Protein AF-A0A4D7CB19-F1 (afdb_monomer)

Mean predicted aligned error: 11.49 Å

Solvent-accessible surface area (backbone atoms only — not comparable to full-atom values): 9078 Å² total; per-residue (Å²): 136,82,74,85,79,71,77,54,88,86,44,68,73,74,46,52,86,55,79,81,55,53,73,71,31,50,55,44,63,54,46,48,69,36,66,68,51,46,56,46,48,56,53,55,68,69,56,80,85,62,92,70,65,83,85,72,48,36,58,84,80,44,22,79,59,84,72,68,56,89,48,53,51,95,75,44,88,84,53,59,36,44,94,79,31,89,59,27,45,80,46,77,47,71,94,71,59,94,84,41,89,87,55,78,67,68,74,82,44,46,94,47,43,50,76,47,67,51,99,88,67,31,49,29,47,28,37,76,87,85,49,37,39,42,28,46,45,69,83,77,83,129

Foldseek 3Di:
DDDPDQDDPVDVVSVPVVPPADPLLVLLLVLLPPVVLQVLLVVLVVPPDDDDPPPSQCVVVQFNDRWHSVDHSVRTPGDGDCVVDVLEDEEEDEDDDPPPPPDDDVVVQVVQWDWDADPVGFIFIAGNDRGGYGYGYDDDDD

InterPro domains:
  IPR045465 Transcriptional regulator-like domain [PF20109] (8-65)

Sequence (142 aa):
MTAPHGPDWRNGDDYARLRGIDRAGLMWEWLRRVPGYVAWYTRASTATRGVLPTIDDPAQWGFTFAECPDLAAPEARIIWRADLDPGTLHVVALPTDADDPDGVDPNMLAPWLTVAADAQGSSMRCCRTAGIISASTSMRAR

Radius of gyration: 18.16 Å; Cα contacts (8 Å, |Δi|>4): 146; chains: 1; bounding box: 48×34×56 Å

Structure (mmCIF, N/CA/C/O backbone):
data_AF-A0A4D7CB19-F1
#
_entry.id   AF-A0A4D7CB19-F1
#
loop_
_atom_site.group_PDB
_atom_site.id
_atom_site.type_symbol
_atom_site.label_atom_id
_atom_site.label_alt_id
_atom_site.label_comp_id
_atom_site.label_asym_id
_atom_site.label_entity_id
_atom_site.label_seq_id
_atom_site.pdbx_PDB_ins_code
_atom_site.Cartn_x
_atom_site.Cartn_y
_atom_site.Cartn_z
_atom_site.occupancy
_atom_site.B_iso_or_equiv
_atom_site.auth_seq_id
_atom_site.auth_comp_id
_atom_site.auth_asym_id
_atom_site.auth_atom_id
_atom_site.pdbx_PDB_model_num
ATOM 1 N N . MET A 1 1 ? 25.366 1.215 -24.883 1.00 35.22 1 MET A N 1
ATOM 2 C CA . MET A 1 1 ? 24.970 0.708 -23.554 1.00 35.22 1 MET A CA 1
ATOM 3 C C . MET A 1 1 ? 23.454 0.590 -23.576 1.00 35.22 1 MET A C 1
ATOM 5 O O . MET A 1 1 ? 22.775 1.605 -23.516 1.00 35.22 1 MET A O 1
ATOM 9 N N . THR A 1 2 ? 22.933 -0.598 -23.874 1.00 40.88 2 THR A N 1
ATOM 10 C CA . THR A 1 2 ? 21.500 -0.826 -24.121 1.00 40.88 2 THR A CA 1
ATOM 11 C C . THR A 1 2 ? 20.789 -0.910 -22.774 1.00 40.88 2 THR A C 1
ATOM 13 O O . THR A 1 2 ? 21.192 -1.711 -21.933 1.00 40.88 2 THR A O 1
ATOM 16 N N . ALA A 1 3 ? 19.788 -0.060 -22.536 1.00 43.81 3 ALA A N 1
ATOM 17 C CA . ALA A 1 3 ? 18.949 -0.177 -21.345 1.00 43.81 3 ALA A CA 1
ATOM 18 C C . ALA A 1 3 ? 18.299 -1.573 -21.324 1.00 43.81 3 ALA A C 1
ATOM 20 O O . ALA A 1 3 ? 17.953 -2.076 -22.398 1.00 43.81 3 ALA A O 1
ATOM 21 N N . PRO A 1 4 ? 18.141 -2.219 -20.156 1.00 54.16 4 PRO A N 1
ATOM 22 C CA . PRO A 1 4 ? 17.418 -3.480 -20.093 1.00 54.16 4 PRO A CA 1
ATOM 23 C C . PRO A 1 4 ? 16.011 -3.261 -20.657 1.00 54.16 4 PRO A C 1
ATOM 25 O O . PRO A 1 4 ? 15.272 -2.391 -20.191 1.00 54.16 4 PRO A O 1
ATOM 28 N N . HIS A 1 5 ? 15.665 -4.012 -21.703 1.00 62.84 5 HIS A N 1
ATOM 29 C CA . HIS A 1 5 ? 14.309 -4.017 -22.228 1.00 62.84 5 HIS A CA 1
ATOM 30 C C . HIS A 1 5 ? 13.392 -4.590 -21.146 1.00 62.84 5 HIS A C 1
ATOM 32 O O . HIS A 1 5 ? 13.672 -5.644 -20.576 1.00 62.84 5 HIS A O 1
ATOM 38 N N . GLY A 1 6 ? 12.326 -3.857 -20.824 1.00 68.62 6 GLY A N 1
ATOM 39 C CA . GLY A 1 6 ? 11.278 -4.366 -19.949 1.00 68.62 6 GLY A CA 1
ATOM 40 C C . GLY A 1 6 ? 10.598 -5.607 -20.548 1.00 68.62 6 GLY A C 1
ATOM 41 O O . GLY A 1 6 ? 10.808 -5.900 -21.726 1.00 68.62 6 GLY A O 1
ATOM 42 N N . PRO A 1 7 ? 9.785 -6.319 -19.748 1.00 77.94 7 PRO A N 1
ATOM 43 C CA . PRO A 1 7 ? 8.998 -7.457 -20.228 1.00 77.94 7 PRO A CA 1
ATOM 44 C C . PRO A 1 7 ? 8.204 -7.096 -21.492 1.00 77.94 7 PRO A C 1
ATOM 46 O O . PRO A 1 7 ? 7.705 -5.970 -21.610 1.00 77.94 7 PRO A O 1
ATOM 49 N N . ASP A 1 8 ? 8.110 -8.030 -22.441 1.00 82.56 8 ASP A N 1
ATOM 50 C CA . ASP A 1 8 ? 7.386 -7.815 -23.692 1.00 82.56 8 ASP A CA 1
ATOM 51 C C . ASP A 1 8 ? 5.887 -7.873 -23.417 1.00 82.56 8 ASP A C 1
ATOM 53 O O . ASP A 1 8 ? 5.340 -8.925 -23.098 1.00 82.56 8 ASP A O 1
ATOM 57 N N . TRP A 1 9 ? 5.197 -6.746 -23.596 1.00 81.44 9 TRP A N 1
ATOM 58 C CA . TRP A 1 9 ? 3.754 -6.637 -23.375 1.00 81.44 9 TRP A CA 1
ATOM 59 C C . TRP A 1 9 ? 2.925 -7.619 -24.216 1.00 81.44 9 TRP A C 1
ATOM 61 O O . TRP A 1 9 ? 1.782 -7.906 -23.862 1.00 81.44 9 TRP A O 1
ATOM 71 N N . ARG A 1 10 ? 3.478 -8.132 -25.324 1.00 82.25 10 ARG A N 1
ATOM 72 C CA . ARG A 1 10 ? 2.824 -9.140 -26.171 1.00 82.25 10 ARG A CA 1
ATOM 73 C C . ARG A 1 10 ? 2.984 -10.562 -25.640 1.00 82.25 10 ARG A C 1
ATOM 75 O O . ARG A 1 10 ? 2.218 -11.436 -26.040 1.00 82.25 10 ARG A O 1
ATOM 82 N N . ASN A 1 11 ? 3.947 -10.798 -24.754 1.00 84.62 11 ASN A N 1
ATOM 83 C CA . ASN A 1 11 ? 4.181 -12.094 -24.147 1.00 84.62 11 ASN A CA 1
ATOM 84 C C . ASN A 1 11 ? 3.452 -12.197 -22.799 1.00 84.62 11 ASN A C 1
ATOM 86 O O . ASN A 1 11 ? 3.917 -11.706 -21.774 1.00 84.62 11 ASN A O 1
ATOM 90 N N . GLY A 1 12 ? 2.308 -12.883 -22.777 1.00 79.38 12 GLY A N 1
ATOM 91 C CA . GLY A 1 12 ? 1.524 -13.079 -21.552 1.00 79.38 12 GLY A CA 1
ATOM 92 C C . GLY A 1 12 ? 2.240 -13.878 -20.453 1.00 79.38 12 GLY A C 1
ATOM 93 O O . GLY A 1 12 ? 1.825 -13.817 -19.289 1.00 79.38 12 GLY A O 1
ATOM 94 N N . ASP A 1 13 ? 3.300 -14.615 -20.788 1.00 85.75 13 ASP A N 1
ATOM 95 C CA . ASP A 1 13 ? 4.090 -15.372 -19.814 1.00 85.75 13 ASP A CA 1
ATOM 96 C C . ASP A 1 13 ? 5.027 -14.466 -19.010 1.00 85.75 13 ASP A C 1
ATOM 98 O O . ASP A 1 13 ? 5.205 -14.690 -17.810 1.00 85.75 13 ASP A O 1
ATOM 102 N N . ASP A 1 14 ? 5.484 -13.352 -19.595 1.00 83.19 14 ASP A N 1
ATOM 103 C CA . ASP A 1 14 ? 6.261 -12.321 -18.889 1.00 83.19 14 ASP A CA 1
ATOM 104 C C . ASP A 1 14 ? 5.457 -11.670 -17.741 1.00 83.19 14 ASP A C 1
ATOM 106 O O . ASP A 1 14 ? 6.016 -11.074 -16.814 1.00 83.19 14 ASP A O 1
ATOM 110 N N . TYR A 1 15 ? 4.129 -11.827 -17.766 1.00 82.38 15 TYR A N 1
ATOM 111 C CA . TYR A 1 15 ? 3.190 -11.321 -16.764 1.00 82.38 15 TYR A CA 1
ATOM 112 C C . TYR A 1 15 ? 2.490 -12.428 -15.972 1.00 82.38 15 TYR A C 1
ATOM 114 O O . TYR A 1 15 ? 1.558 -12.134 -15.221 1.00 82.38 15 TYR A O 1
ATOM 122 N N . ALA A 1 16 ? 2.927 -13.689 -16.072 1.00 85.75 16 ALA A N 1
ATOM 123 C CA . ALA A 1 16 ? 2.312 -14.804 -15.344 1.00 85.75 16 ALA A CA 1
ATOM 124 C C . ALA A 1 16 ? 2.215 -14.537 -13.830 1.00 85.75 16 ALA A C 1
ATOM 126 O O . ALA A 1 16 ? 1.185 -14.808 -13.215 1.00 85.75 16 ALA A O 1
ATOM 127 N N . ARG A 1 17 ? 3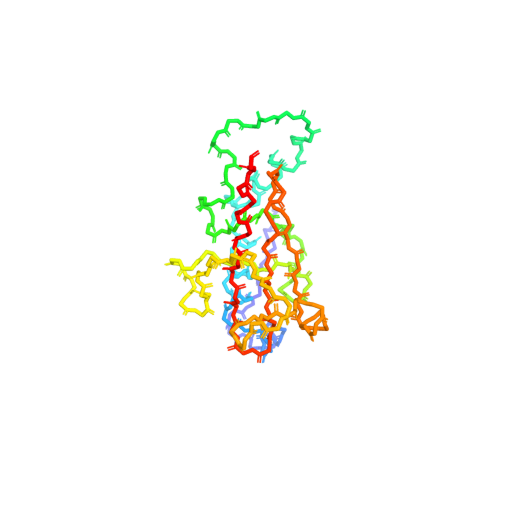.238 -13.891 -13.253 1.00 81.06 17 ARG A N 1
ATOM 128 C CA . ARG A 1 17 ? 3.283 -13.484 -11.837 1.00 81.06 17 ARG A CA 1
ATOM 129 C C . ARG A 1 17 ? 2.162 -12.525 -11.411 1.00 81.06 17 ARG A C 1
ATOM 131 O O . ARG A 1 17 ? 1.891 -12.419 -10.223 1.00 81.06 17 ARG A O 1
ATOM 138 N N . LEU A 1 18 ? 1.526 -11.818 -12.351 1.00 84.00 18 LEU A N 1
ATOM 139 C CA . LEU A 1 18 ? 0.427 -10.895 -12.053 1.00 84.00 18 LEU A CA 1
ATOM 140 C C . LEU A 1 18 ? -0.933 -11.598 -11.942 1.00 84.00 18 LEU A C 1
ATOM 142 O O . LEU A 1 18 ? -1.861 -11.019 -11.386 1.00 84.00 18 LEU A O 1
ATOM 146 N N . ARG A 1 19 ? -1.074 -12.841 -12.432 1.00 81.31 19 ARG A N 1
ATOM 147 C CA . ARG A 1 19 ? -2.377 -13.527 -12.582 1.00 81.31 19 ARG A CA 1
ATOM 148 C C . ARG A 1 19 ? -3.051 -13.964 -11.268 1.00 81.31 19 ARG A C 1
ATOM 150 O O . ARG A 1 19 ? -4.097 -14.599 -11.317 1.00 81.31 19 ARG A O 1
ATOM 157 N N . GLY A 1 20 ? -2.486 -13.627 -10.113 1.00 81.50 20 GLY A N 1
ATOM 158 C CA . GLY A 1 20 ? -3.075 -13.881 -8.791 1.00 81.50 20 GLY A CA 1
ATOM 159 C C . GLY A 1 20 ? -3.017 -12.675 -7.857 1.00 81.50 20 GLY A C 1
ATOM 160 O O . GLY A 1 20 ? -3.249 -12.823 -6.662 1.00 81.50 20 GLY A O 1
ATOM 161 N N . ILE A 1 21 ? -2.662 -11.503 -8.386 1.00 86.31 21 ILE A N 1
ATOM 162 C CA . ILE A 1 21 ? -2.560 -10.273 -7.607 1.00 86.31 21 ILE A CA 1
ATOM 163 C C . ILE A 1 21 ? -3.923 -9.576 -7.621 1.00 86.31 21 ILE A C 1
ATOM 165 O O . ILE A 1 21 ? -4.586 -9.505 -8.657 1.00 86.31 21 ILE A O 1
ATOM 169 N N . ASP A 1 22 ? -4.345 -9.071 -6.465 1.00 81.62 22 ASP A N 1
ATOM 170 C CA . ASP A 1 22 ? -5.559 -8.273 -6.337 1.00 81.62 22 ASP A CA 1
ATOM 171 C C . ASP A 1 22 ? -5.383 -6.862 -6.937 1.00 81.62 22 ASP A C 1
ATOM 173 O O . ASP A 1 22 ? -4.316 -6.473 -7.421 1.00 81.62 22 ASP A O 1
ATOM 177 N N . ARG A 1 23 ? -6.453 -6.059 -6.932 1.00 84.25 23 ARG A N 1
ATOM 178 C CA . ARG A 1 23 ? -6.403 -4.689 -7.468 1.00 84.25 23 ARG A CA 1
ATOM 179 C C . ARG A 1 23 ? -5.317 -3.853 -6.782 1.00 84.25 23 ARG A C 1
ATOM 181 O O . ARG A 1 23 ? -4.545 -3.183 -7.467 1.00 84.25 23 ARG A O 1
ATOM 188 N N . ALA A 1 24 ? -5.260 -3.909 -5.453 1.00 84.12 24 ALA A N 1
ATOM 189 C CA . ALA A 1 24 ? -4.314 -3.146 -4.646 1.00 84.12 24 ALA A CA 1
ATOM 190 C C . ALA A 1 24 ? -2.860 -3.505 -4.988 1.00 84.12 24 ALA A C 1
ATOM 192 O O . ALA A 1 24 ? -2.016 -2.619 -5.148 1.00 84.12 24 ALA A O 1
ATOM 193 N N . GLY A 1 25 ? -2.574 -4.793 -5.163 1.00 87.44 25 GLY A N 1
ATOM 194 C CA . GLY A 1 25 ? -1.271 -5.279 -5.580 1.00 87.44 25 GLY A CA 1
ATOM 195 C C . GLY A 1 25 ? -0.910 -4.909 -7.017 1.00 87.44 25 GLY A C 1
ATOM 196 O O . GLY A 1 25 ? 0.250 -4.606 -7.294 1.00 87.44 25 GLY A O 1
ATOM 197 N N . LEU A 1 26 ? -1.879 -4.857 -7.936 1.00 87.88 26 LEU A N 1
ATOM 198 C CA . LEU A 1 26 ? -1.621 -4.411 -9.307 1.00 87.88 26 LEU A CA 1
ATOM 199 C C . LEU A 1 26 ? -1.241 -2.924 -9.351 1.00 87.88 26 LEU A C 1
ATOM 201 O O . LEU A 1 26 ? -0.298 -2.545 -10.050 1.00 87.88 26 LEU A O 1
ATOM 205 N N . MET A 1 27 ? -1.932 -2.093 -8.566 1.00 89.50 27 MET A N 1
ATOM 206 C CA . MET A 1 27 ? -1.584 -0.678 -8.399 1.00 89.50 27 MET A CA 1
ATOM 207 C C . MET A 1 27 ? -0.156 -0.524 -7.853 1.00 89.50 27 MET A C 1
ATOM 209 O O . MET A 1 27 ? 0.604 0.324 -8.326 1.00 89.50 27 MET A O 1
ATOM 213 N N . TRP A 1 28 ? 0.240 -1.379 -6.906 1.00 90.88 28 TRP A N 1
ATOM 214 C CA . TRP A 1 28 ? 1.590 -1.376 -6.342 1.00 90.88 28 TRP A CA 1
ATOM 215 C C . TRP A 1 28 ? 2.658 -1.769 -7.367 1.00 90.88 28 TRP A C 1
ATOM 217 O O . TRP A 1 28 ? 3.679 -1.092 -7.486 1.00 90.88 28 TRP A O 1
ATOM 227 N N . GLU A 1 29 ? 2.423 -2.822 -8.154 1.00 91.69 29 GLU A N 1
ATOM 228 C CA . GLU A 1 29 ? 3.353 -3.262 -9.202 1.00 91.69 29 GLU A CA 1
ATOM 229 C C . GLU A 1 29 ? 3.620 -2.182 -10.252 1.00 91.69 29 GLU A C 1
ATOM 231 O O . GLU A 1 29 ? 4.713 -2.137 -10.825 1.00 91.69 29 GLU A O 1
ATOM 236 N N . TRP A 1 30 ? 2.642 -1.306 -10.488 1.00 89.75 30 TRP A N 1
ATOM 237 C CA . TRP A 1 30 ? 2.823 -0.130 -11.325 1.00 89.75 30 TRP A CA 1
ATOM 238 C C . TRP A 1 30 ? 3.650 0.945 -10.612 1.00 89.75 30 TRP A C 1
ATOM 240 O O . TRP A 1 30 ? 4.675 1.381 -11.138 1.00 89.75 30 TRP A O 1
ATOM 250 N N . LEU A 1 31 ? 3.260 1.334 -9.396 1.00 90.75 31 LEU A N 1
ATOM 251 C CA . LEU A 1 31 ? 3.911 2.428 -8.682 1.00 90.75 31 LEU A CA 1
ATOM 252 C C . LEU A 1 31 ? 5.374 2.148 -8.337 1.00 90.75 31 LEU A C 1
ATOM 254 O O . LEU A 1 31 ? 6.215 3.029 -8.510 1.00 90.75 31 LEU A O 1
ATOM 258 N N . ARG A 1 32 ? 5.709 0.935 -7.888 1.00 90.50 32 ARG A N 1
ATOM 259 C CA . ARG A 1 32 ? 7.080 0.588 -7.475 1.00 90.50 32 ARG A CA 1
ATOM 260 C C . ARG A 1 32 ? 8.107 0.705 -8.611 1.00 90.50 32 ARG A C 1
ATOM 262 O O . ARG A 1 32 ? 9.307 0.646 -8.369 1.00 90.50 32 ARG A O 1
ATOM 269 N N . ARG A 1 33 ? 7.636 0.858 -9.855 1.00 89.50 33 ARG A N 1
ATOM 270 C CA . ARG A 1 33 ? 8.438 1.073 -11.069 1.00 89.50 33 ARG A CA 1
ATOM 271 C C . ARG A 1 33 ? 8.491 2.537 -11.507 1.00 89.50 33 ARG A C 1
ATOM 273 O O . ARG A 1 33 ? 9.259 2.863 -12.409 1.00 89.50 33 ARG A O 1
ATOM 280 N N . VAL A 1 34 ? 7.687 3.415 -10.908 1.00 91.56 34 VAL A N 1
ATOM 281 C CA . VAL A 1 34 ? 7.691 4.848 -11.204 1.00 91.56 34 VAL A CA 1
ATOM 282 C C . VAL A 1 34 ? 8.989 5.448 -10.652 1.00 91.56 34 VAL A C 1
ATOM 284 O O . VAL A 1 34 ? 9.191 5.427 -9.436 1.00 91.56 34 VAL A O 1
ATOM 287 N N . PRO A 1 35 ? 9.866 6.032 -11.496 1.00 90.75 35 PRO A N 1
ATOM 288 C CA . PRO A 1 35 ? 11.162 6.545 -11.044 1.00 90.75 35 PRO A CA 1
ATOM 289 C C . PRO A 1 35 ? 11.052 7.584 -9.925 1.00 90.75 35 PRO A C 1
ATOM 291 O O . PRO A 1 35 ? 11.895 7.630 -9.034 1.00 90.75 35 PRO A O 1
ATOM 294 N N . GLY A 1 36 ? 9.986 8.392 -9.949 1.00 90.06 36 GLY A N 1
ATOM 295 C CA . GLY A 1 36 ? 9.699 9.372 -8.903 1.00 90.06 36 GLY A CA 1
ATOM 296 C C . GLY A 1 36 ? 9.459 8.733 -7.534 1.00 90.06 36 GLY A C 1
ATOM 297 O O . GLY A 1 36 ? 10.013 9.214 -6.549 1.00 90.06 36 GLY A O 1
ATOM 298 N N . TYR A 1 37 ? 8.710 7.625 -7.481 1.00 89.31 37 TYR A N 1
ATOM 299 C CA . TYR A 1 37 ? 8.461 6.898 -6.237 1.00 89.31 37 TYR A CA 1
ATOM 300 C C . TYR A 1 37 ? 9.746 6.266 -5.705 1.00 89.31 37 TYR A C 1
ATOM 302 O O . TYR A 1 37 ? 10.065 6.424 -4.533 1.00 89.31 37 TYR A O 1
ATOM 310 N N . VAL A 1 38 ? 10.526 5.613 -6.574 1.00 90.12 38 VAL A N 1
ATOM 311 C CA . VAL A 1 38 ? 11.799 4.984 -6.186 1.00 90.12 38 VAL A CA 1
ATOM 312 C C . VAL A 1 38 ? 12.766 6.022 -5.616 1.00 90.12 38 VAL A C 1
ATOM 314 O O . VAL A 1 38 ? 13.293 5.838 -4.523 1.00 90.12 38 VAL A O 1
ATOM 317 N N . ALA A 1 39 ? 12.950 7.150 -6.310 1.00 90.06 39 ALA A N 1
ATOM 318 C CA . ALA A 1 39 ? 13.831 8.222 -5.853 1.00 90.06 39 ALA A CA 1
ATOM 319 C C . ALA A 1 39 ? 13.356 8.853 -4.535 1.00 90.06 39 ALA A C 1
ATOM 321 O O . ALA A 1 39 ? 14.175 9.190 -3.676 1.00 90.06 39 ALA A O 1
ATOM 322 N N . TRP A 1 40 ? 12.041 9.017 -4.373 1.00 89.56 40 TRP A N 1
ATOM 323 C CA . TRP A 1 40 ? 11.450 9.482 -3.124 1.00 89.56 40 TRP A CA 1
ATOM 324 C C . TRP A 1 40 ? 11.686 8.482 -1.988 1.00 89.56 40 TRP A C 1
ATOM 326 O O . TRP A 1 40 ? 12.198 8.884 -0.947 1.00 89.56 40 TRP A O 1
ATOM 336 N N . TYR A 1 41 ? 11.409 7.192 -2.203 1.00 86.94 41 TYR A N 1
ATOM 337 C CA . TYR A 1 41 ? 11.589 6.151 -1.192 1.00 86.94 41 TYR A CA 1
ATOM 338 C C . TYR A 1 41 ? 13.045 6.065 -0.745 1.00 86.94 41 TYR A C 1
ATOM 340 O O . TYR A 1 41 ? 13.299 6.093 0.451 1.00 86.94 41 TYR A O 1
ATOM 348 N N . THR A 1 42 ? 14.009 6.046 -1.675 1.00 86.69 42 THR A N 1
ATOM 349 C CA . THR A 1 42 ? 15.442 6.044 -1.334 1.00 86.69 42 THR A CA 1
ATOM 350 C C . THR A 1 42 ? 15.810 7.240 -0.455 1.00 86.69 42 THR A C 1
ATOM 352 O O . THR A 1 42 ? 16.544 7.088 0.517 1.00 86.69 42 THR A O 1
ATOM 355 N N . ARG A 1 43 ? 15.288 8.435 -0.757 1.00 83.19 43 ARG A N 1
ATOM 356 C CA . ARG A 1 43 ? 15.540 9.629 0.060 1.00 83.19 43 ARG A CA 1
ATOM 357 C C . ARG A 1 43 ? 14.912 9.493 1.447 1.00 83.19 43 ARG A C 1
ATOM 359 O O . ARG A 1 43 ? 15.619 9.629 2.443 1.00 83.19 43 ARG A O 1
ATOM 366 N N . ALA A 1 44 ? 13.622 9.171 1.508 1.00 78.12 44 ALA A N 1
ATOM 367 C CA . ALA A 1 44 ? 12.869 9.049 2.751 1.00 78.12 44 ALA A CA 1
ATOM 368 C C . ALA A 1 44 ? 13.422 7.935 3.659 1.00 78.12 44 ALA A C 1
ATOM 370 O O . ALA A 1 44 ? 13.556 8.127 4.865 1.00 78.12 44 ALA A O 1
ATOM 371 N N . SER A 1 45 ? 13.826 6.793 3.092 1.00 74.81 45 SER A N 1
ATOM 372 C CA . SER A 1 45 ? 14.371 5.660 3.846 1.00 74.81 45 SER A CA 1
ATOM 373 C C . SER A 1 45 ? 15.767 5.943 4.408 1.00 74.81 45 SER A C 1
ATOM 375 O O . SER A 1 45 ? 16.096 5.453 5.486 1.00 74.81 45 SER A O 1
ATOM 377 N N . THR A 1 46 ? 16.584 6.757 3.723 1.00 69.81 46 THR A N 1
ATOM 378 C CA . THR A 1 46 ? 17.910 7.178 4.227 1.00 69.81 46 THR A CA 1
ATOM 379 C C . THR A 1 46 ? 17.835 8.198 5.363 1.00 69.81 46 THR A C 1
ATOM 381 O O . THR A 1 46 ? 18.781 8.336 6.140 1.00 69.81 46 THR A O 1
ATOM 384 N N . ALA A 1 47 ? 16.704 8.883 5.515 1.00 63.97 47 ALA A N 1
ATOM 385 C CA . ALA A 1 47 ? 16.484 9.891 6.540 1.00 63.97 47 ALA A CA 1
ATOM 386 C C . ALA A 1 47 ? 16.002 9.281 7.874 1.00 63.97 47 ALA A C 1
ATOM 388 O O . ALA A 1 47 ? 14.973 9.646 8.435 1.00 63.97 47 ALA A O 1
ATOM 389 N N . THR A 1 48 ? 16.745 8.326 8.430 1.00 54.19 48 THR A N 1
ATOM 390 C CA . THR A 1 48 ? 16.366 7.650 9.682 1.00 54.19 48 THR A CA 1
ATOM 391 C C . THR A 1 48 ? 16.877 8.395 10.934 1.00 54.19 48 THR A C 1
ATOM 393 O O . THR A 1 48 ? 17.858 7.929 11.514 1.00 54.19 48 THR A O 1
ATOM 396 N N . ARG A 1 49 ? 16.259 9.524 11.370 1.00 44.09 49 ARG A N 1
ATOM 397 C CA . ARG A 1 49 ? 16.216 9.995 12.803 1.00 44.09 49 ARG A CA 1
ATOM 398 C C . ARG A 1 49 ? 15.686 11.407 13.125 1.00 44.09 49 ARG A C 1
ATOM 400 O O . ARG A 1 49 ? 15.925 11.901 14.225 1.00 44.09 49 ARG A O 1
ATOM 407 N N . GLY A 1 50 ? 14.960 12.080 12.252 1.00 38.66 50 GLY A N 1
ATOM 408 C CA . GLY A 1 50 ? 14.402 13.388 12.599 1.00 38.66 50 GLY A CA 1
ATOM 409 C C . GLY A 1 50 ? 13.086 13.579 11.892 1.00 38.66 50 GLY A C 1
ATOM 410 O O . GLY A 1 50 ? 12.964 13.144 10.755 1.00 38.66 50 GLY A O 1
ATOM 411 N N . VAL A 1 51 ? 12.117 14.182 12.579 1.00 44.28 51 VAL A N 1
ATOM 412 C CA . V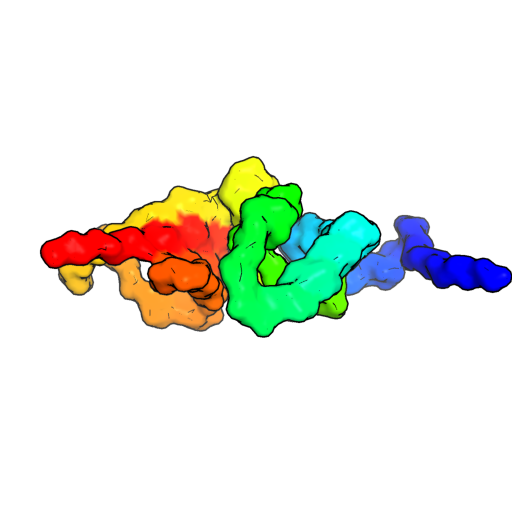AL A 1 51 ? 10.844 14.624 12.000 1.00 44.28 51 VAL A CA 1
ATOM 413 C C . VAL A 1 51 ? 11.141 15.308 10.666 1.00 44.28 51 VAL A C 1
ATOM 415 O O . VAL A 1 51 ? 11.735 16.387 10.641 1.00 44.28 51 VAL A O 1
ATOM 418 N N . LEU A 1 52 ? 10.809 14.636 9.565 1.00 43.59 52 LEU A N 1
ATOM 419 C CA . LEU A 1 52 ? 11.007 15.191 8.237 1.00 43.59 52 LEU A CA 1
ATOM 420 C C . LEU A 1 52 ? 9.932 16.248 7.981 1.00 43.59 52 LEU A C 1
ATOM 422 O O . LEU A 1 52 ? 8.797 16.097 8.445 1.00 43.59 52 LEU A O 1
ATOM 426 N N . PRO A 1 53 ? 10.267 17.328 7.256 1.00 48.28 53 PRO A N 1
ATOM 427 C CA . PRO A 1 53 ? 9.258 18.253 6.771 1.00 48.28 53 PRO A CA 1
ATOM 428 C C . PRO A 1 53 ? 8.238 17.483 5.922 1.00 48.28 53 PRO A C 1
ATOM 430 O O . PRO A 1 53 ? 8.567 16.486 5.284 1.00 48.28 53 PRO A O 1
ATOM 433 N N . THR A 1 54 ? 7.008 17.989 5.876 1.00 55.50 54 THR A N 1
ATOM 434 C CA . THR A 1 54 ? 5.824 17.459 5.163 1.00 55.50 54 THR A CA 1
ATOM 435 C C . THR A 1 54 ? 6.026 17.089 3.679 1.00 55.50 54 THR A C 1
ATOM 437 O O . THR A 1 54 ? 5.116 16.572 3.043 1.00 55.50 54 THR A O 1
ATOM 440 N N . ILE A 1 55 ? 7.210 17.336 3.118 1.00 53.28 55 ILE A N 1
ATOM 441 C CA . ILE A 1 55 ? 7.627 17.025 1.746 1.00 53.28 55 ILE A CA 1
ATOM 442 C C . ILE A 1 55 ? 7.871 15.513 1.557 1.00 53.28 55 ILE A C 1
ATOM 444 O O . ILE A 1 55 ? 7.686 14.990 0.457 1.00 53.28 55 ILE A O 1
ATOM 448 N N . ASP A 1 56 ? 8.222 14.789 2.626 1.00 69.69 56 ASP A N 1
ATOM 449 C CA . ASP A 1 56 ? 8.438 13.335 2.592 1.00 69.69 56 ASP A CA 1
ATOM 450 C C . ASP A 1 56 ? 7.211 12.540 3.081 1.00 69.69 56 ASP A C 1
ATOM 452 O O . ASP A 1 56 ? 7.337 11.413 3.554 1.00 69.69 56 ASP A O 1
ATOM 456 N N . ASP A 1 57 ? 6.010 13.117 2.957 1.00 73.75 57 ASP A N 1
ATOM 457 C CA . ASP A 1 57 ? 4.758 12.447 3.314 1.00 73.75 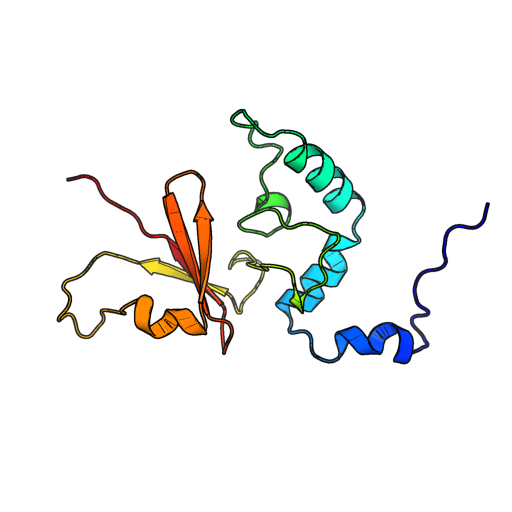57 ASP A CA 1
ATOM 458 C C . ASP A 1 57 ? 4.431 11.316 2.308 1.00 73.75 57 ASP A C 1
ATOM 460 O O . ASP A 1 57 ? 4.307 11.585 1.105 1.00 73.75 57 ASP A O 1
ATOM 464 N N . PRO A 1 58 ? 4.270 10.053 2.757 1.00 74.81 58 PRO A N 1
ATOM 465 C CA . PRO A 1 58 ? 3.802 8.945 1.920 1.00 74.81 58 PRO A CA 1
ATOM 466 C C . PRO A 1 58 ? 2.429 9.189 1.284 1.00 74.81 58 PRO A C 1
ATOM 468 O O . PRO A 1 58 ? 2.127 8.618 0.231 1.00 74.81 58 PRO A O 1
ATOM 471 N N . ALA A 1 59 ? 1.610 10.061 1.879 1.00 77.44 59 ALA A N 1
ATOM 472 C CA . ALA A 1 59 ? 0.266 10.361 1.409 1.00 77.44 59 ALA A CA 1
ATOM 473 C C . ALA A 1 59 ? 0.243 10.944 -0.011 1.00 77.44 59 ALA A C 1
ATOM 475 O O . ALA A 1 59 ? -0.746 10.745 -0.718 1.00 77.44 59 ALA A O 1
ATOM 476 N N . GLN A 1 60 ? 1.324 11.600 -0.459 1.00 83.56 60 GLN A N 1
ATOM 477 C CA . GLN A 1 60 ? 1.452 12.103 -1.835 1.00 83.56 60 GLN A CA 1
ATOM 478 C C . GLN A 1 60 ? 1.504 10.975 -2.882 1.00 83.56 60 GLN A C 1
ATOM 480 O O . GLN A 1 60 ? 1.175 11.191 -4.045 1.00 83.56 60 GLN A O 1
ATOM 485 N N . TRP A 1 61 ? 1.897 9.769 -2.463 1.00 85.00 61 TRP A N 1
ATOM 486 C CA . TRP A 1 61 ? 1.947 8.565 -3.293 1.00 85.00 61 TRP A CA 1
ATOM 487 C C . TRP A 1 61 ? 0.737 7.651 -3.081 1.00 85.00 61 TRP A C 1
ATOM 489 O O . TRP A 1 61 ? 0.659 6.590 -3.693 1.00 85.00 61 TRP A O 1
ATOM 499 N N . GLY A 1 62 ? -0.218 8.063 -2.241 1.00 81.06 62 GLY A N 1
ATOM 500 C CA . GLY A 1 62 ? -1.478 7.356 -2.036 1.00 81.06 62 GLY A CA 1
ATOM 501 C C . GLY A 1 62 ? -1.485 6.290 -0.941 1.00 81.06 62 GLY A C 1
ATOM 502 O O . GLY A 1 62 ? -2.496 5.605 -0.782 1.00 81.06 62 GLY A O 1
ATOM 503 N N . PHE A 1 63 ? -0.407 6.166 -0.162 1.00 76.81 63 PHE A N 1
ATOM 504 C CA . PHE A 1 63 ? -0.305 5.202 0.938 1.00 76.81 63 PHE A CA 1
ATOM 505 C C . PHE A 1 63 ? -0.430 5.875 2.289 1.00 76.81 63 PHE A C 1
ATOM 507 O O . PHE A 1 63 ? -0.145 7.060 2.451 1.00 76.81 63 PHE A O 1
ATOM 514 N N . THR A 1 64 ? -0.781 5.068 3.283 1.00 69.75 64 THR A N 1
ATOM 515 C CA . THR A 1 64 ? -0.620 5.440 4.688 1.00 69.75 64 THR A CA 1
ATOM 516 C C . THR A 1 64 ? 0.856 5.445 5.113 1.00 69.75 64 THR A C 1
ATOM 518 O O . THR A 1 64 ? 1.245 6.252 5.949 1.00 69.75 64 THR A O 1
ATOM 521 N N . PHE A 1 65 ? 1.695 4.572 4.546 1.00 73.81 65 PHE A N 1
ATOM 522 C CA . PHE A 1 65 ? 3.127 4.490 4.858 1.00 73.81 65 PHE A CA 1
ATOM 523 C C . PHE A 1 65 ? 3.958 4.099 3.631 1.00 73.81 65 PHE A C 1
ATOM 525 O O . PHE A 1 65 ? 3.447 3.528 2.672 1.00 73.81 65 PHE A O 1
ATOM 532 N N . ALA A 1 66 ? 5.254 4.410 3.666 1.00 79.56 66 ALA A N 1
ATOM 533 C CA . ALA A 1 66 ? 6.194 4.058 2.606 1.00 79.56 66 ALA A CA 1
ATOM 534 C C . ALA A 1 66 ? 6.496 2.548 2.609 1.00 79.56 66 ALA A C 1
ATOM 536 O O . ALA A 1 66 ? 6.797 1.994 3.668 1.00 79.56 66 ALA A O 1
ATOM 537 N N . GLU A 1 67 ? 6.502 1.898 1.442 1.00 86.31 67 GLU A N 1
ATOM 538 C CA . GLU A 1 67 ? 6.896 0.487 1.302 1.00 86.31 67 GLU A CA 1
ATOM 539 C C . GLU A 1 67 ? 8.081 0.319 0.341 1.00 86.31 67 GLU A C 1
ATOM 541 O O . GLU A 1 67 ? 8.254 1.096 -0.602 1.00 86.31 67 GLU A O 1
ATOM 546 N N . CYS A 1 68 ? 8.925 -0.680 0.597 1.00 87.62 68 CYS A N 1
ATOM 547 C CA . CYS A 1 68 ? 10.138 -0.910 -0.181 1.00 87.62 68 CYS A CA 1
ATOM 548 C C . CYS A 1 68 ? 9.817 -1.300 -1.636 1.00 87.62 68 CYS A C 1
ATOM 550 O O . CYS A 1 68 ? 9.175 -2.330 -1.843 1.00 87.62 68 CYS A O 1
ATOM 552 N N . PRO A 1 69 ? 10.286 -0.548 -2.656 1.00 91.06 69 PRO A N 1
ATOM 553 C CA . PRO A 1 69 ? 9.963 -0.809 -4.064 1.00 91.06 69 PRO A CA 1
ATOM 554 C C . PRO A 1 69 ? 10.514 -2.142 -4.598 1.00 91.06 69 PRO A C 1
ATOM 556 O O . PRO A 1 69 ? 10.042 -2.635 -5.631 1.00 91.06 69 PRO A O 1
ATOM 559 N N . ASP A 1 70 ? 11.480 -2.738 -3.895 1.00 91.19 70 ASP A N 1
ATOM 560 C CA . ASP A 1 70 ? 12.057 -4.038 -4.243 1.00 91.19 70 ASP A CA 1
ATOM 561 C C . ASP A 1 70 ? 11.118 -5.209 -3.911 1.00 91.19 70 ASP A C 1
ATOM 563 O O . ASP A 1 70 ? 11.277 -6.290 -4.476 1.00 91.19 70 ASP A O 1
ATOM 567 N N . LEU A 1 71 ? 10.108 -4.996 -3.058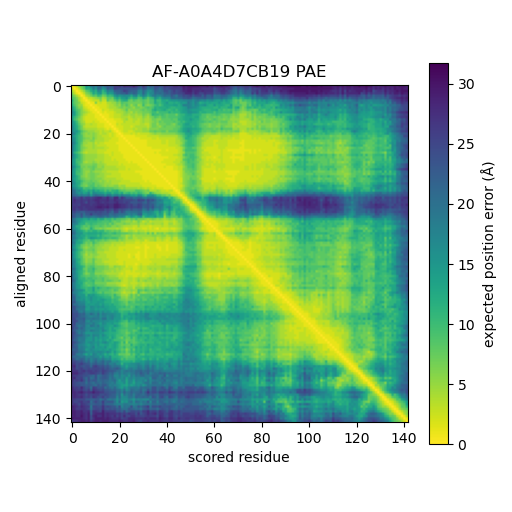 1.00 89.19 71 LEU A N 1
ATOM 568 C CA . LEU A 1 71 ? 9.133 -6.022 -2.688 1.00 89.19 71 LEU A CA 1
ATOM 569 C C . LEU A 1 71 ? 8.046 -6.170 -3.756 1.00 89.19 71 LEU A C 1
ATOM 571 O O . LEU A 1 71 ? 7.415 -5.194 -4.185 1.00 89.19 71 LEU A O 1
ATOM 575 N N . ALA A 1 72 ? 7.788 -7.410 -4.172 1.00 89.00 72 ALA A N 1
ATOM 576 C CA . ALA A 1 72 ? 6.649 -7.714 -5.031 1.00 89.00 72 ALA A CA 1
ATOM 577 C C . ALA A 1 72 ? 5.332 -7.586 -4.249 1.00 89.00 72 ALA A C 1
ATOM 579 O O . ALA A 1 72 ? 5.317 -7.642 -3.020 1.00 89.00 72 ALA A O 1
ATOM 580 N N . ALA A 1 73 ? 4.204 -7.443 -4.952 1.00 87.00 73 ALA A N 1
ATOM 581 C CA . ALA A 1 73 ? 2.912 -7.248 -4.281 1.00 87.00 73 ALA A CA 1
ATOM 582 C C . ALA A 1 73 ? 2.552 -8.298 -3.206 1.00 87.00 73 ALA A C 1
ATOM 584 O O . ALA A 1 73 ? 2.044 -7.889 -2.166 1.00 87.00 73 ALA A O 1
ATOM 585 N N . PRO A 1 74 ? 2.831 -9.608 -3.377 1.00 83.00 74 PRO A N 1
ATOM 586 C CA . PRO A 1 74 ? 2.541 -10.601 -2.335 1.00 83.00 74 PRO A CA 1
ATOM 587 C C . PRO A 1 74 ? 3.348 -10.420 -1.038 1.00 83.00 74 PRO A C 1
ATOM 589 O O . PRO A 1 74 ? 2.944 -10.915 0.013 1.00 83.00 74 PRO A O 1
ATOM 592 N N . GLU A 1 75 ? 4.489 -9.736 -1.114 1.00 84.06 75 GLU A N 1
ATOM 593 C CA . GLU A 1 75 ? 5.436 -9.534 -0.010 1.00 84.06 75 GLU A CA 1
ATOM 594 C C . GLU A 1 75 ? 5.301 -8.139 0.619 1.00 84.06 75 GLU A C 1
ATOM 596 O O . GLU A 1 75 ? 5.697 -7.926 1.765 1.00 84.06 75 GLU A O 1
ATOM 601 N N . ALA A 1 76 ? 4.737 -7.186 -0.124 1.00 84.12 76 ALA A N 1
ATOM 602 C CA . ALA A 1 76 ? 4.548 -5.806 0.295 1.00 84.12 76 ALA A CA 1
ATOM 603 C C . ALA A 1 76 ? 3.345 -5.649 1.244 1.00 84.12 76 ALA A C 1
ATOM 605 O O . ALA A 1 76 ? 2.296 -6.277 1.075 1.00 84.12 76 ALA A O 1
ATOM 606 N N . ARG A 1 77 ? 3.453 -4.751 2.232 1.00 79.44 77 ARG A N 1
ATOM 607 C CA . ARG A 1 77 ? 2.327 -4.369 3.099 1.00 79.44 77 ARG A CA 1
ATOM 608 C C . ARG A 1 77 ? 1.603 -3.196 2.458 1.00 79.44 77 ARG A C 1
ATOM 610 O O . ARG A 1 77 ? 1.872 -2.034 2.735 1.00 79.44 77 ARG A O 1
ATOM 617 N N . ILE A 1 78 ? 0.691 -3.517 1.557 1.00 78.56 78 ILE A N 1
ATOM 618 C CA . ILE A 1 78 ? -0.001 -2.519 0.748 1.00 78.56 78 ILE A CA 1
ATOM 619 C C . ILE A 1 78 ? -1.257 -2.068 1.490 1.00 78.56 78 ILE A C 1
ATOM 621 O O . ILE A 1 78 ? -2.212 -2.832 1.624 1.00 78.56 78 ILE A O 1
ATOM 625 N N . ILE A 1 79 ? -1.263 -0.819 1.955 1.00 78.00 79 ILE A N 1
ATOM 626 C CA . ILE A 1 79 ? -2.474 -0.156 2.445 1.00 78.00 79 ILE A CA 1
ATOM 627 C C . ILE A 1 79 ? -2.631 1.177 1.713 1.00 78.00 79 ILE A C 1
ATOM 629 O O . ILE A 1 79 ? -1.957 2.166 2.015 1.00 78.00 79 ILE A O 1
ATOM 633 N N . TRP A 1 80 ? -3.518 1.171 0.718 1.00 82.56 80 TRP A N 1
ATOM 634 C CA . TRP A 1 80 ? -3.917 2.362 -0.022 1.00 82.56 80 TRP A CA 1
ATOM 635 C C . TRP A 1 80 ? -4.873 3.204 0.806 1.00 82.56 80 TRP A C 1
ATOM 637 O O . TRP A 1 80 ? -5.725 2.671 1.521 1.00 82.56 80 TRP A O 1
ATOM 647 N N . ARG A 1 81 ? -4.780 4.525 0.664 1.00 81.19 81 ARG A N 1
ATOM 648 C CA . ARG A 1 81 ? -5.774 5.423 1.244 1.00 81.19 81 ARG A CA 1
ATOM 649 C C . ARG A 1 81 ? -7.161 5.170 0.637 1.00 81.19 81 ARG A C 1
ATOM 651 O O . ARG A 1 81 ? -7.293 4.875 -0.552 1.00 81.19 81 ARG A O 1
ATOM 658 N N . ALA A 1 82 ? -8.192 5.340 1.462 1.00 78.81 82 ALA A N 1
ATOM 659 C CA . ALA A 1 82 ? -9.589 5.091 1.095 1.00 78.81 82 ALA A CA 1
ATOM 660 C C . ALA A 1 82 ? -10.105 5.962 -0.062 1.00 78.81 82 ALA A C 1
ATOM 662 O O . ALA A 1 82 ? -11.025 5.565 -0.768 1.00 78.81 82 ALA A O 1
ATOM 663 N N . ASP A 1 83 ? -9.509 7.133 -0.291 1.00 80.00 83 ASP A N 1
ATOM 664 C CA . ASP A 1 83 ? -9.860 8.002 -1.416 1.00 80.00 83 ASP A CA 1
ATOM 665 C C . ASP A 1 83 ? -9.329 7.503 -2.771 1.00 80.00 83 ASP A C 1
ATOM 667 O O . ASP A 1 83 ? -9.814 7.948 -3.809 1.00 80.00 83 ASP A O 1
ATOM 671 N N . LEU A 1 84 ? -8.369 6.572 -2.777 1.00 81.44 84 LEU A N 1
ATOM 672 C CA . LEU A 1 84 ? -7.767 6.017 -3.996 1.00 81.44 84 LEU A CA 1
ATOM 673 C C . LEU A 1 84 ? -8.156 4.561 -4.256 1.00 81.44 84 LEU A C 1
ATOM 675 O O . LEU A 1 84 ? -8.232 4.153 -5.415 1.00 81.44 84 LEU A O 1
ATOM 679 N N . ASP A 1 85 ? -8.417 3.783 -3.205 1.00 81.88 85 ASP A N 1
ATOM 680 C CA . ASP A 1 85 ? -8.887 2.406 -3.319 1.00 81.88 85 ASP A CA 1
ATOM 681 C C . ASP A 1 85 ? -10.310 2.278 -2.749 1.00 81.88 85 ASP A C 1
ATOM 683 O O . ASP A 1 85 ? -10.473 2.204 -1.534 1.00 81.88 85 ASP A O 1
ATOM 687 N N . PRO A 1 86 ? -11.357 2.182 -3.595 1.00 77.12 86 PRO A N 1
ATOM 688 C CA . PRO A 1 86 ? -12.744 2.015 -3.139 1.00 77.12 86 PRO A CA 1
ATOM 689 C C . PRO A 1 86 ? -13.015 0.754 -2.301 1.00 77.12 86 PRO A C 1
ATOM 691 O O . PRO A 1 86 ? -14.120 0.571 -1.805 1.00 77.12 86 PRO A O 1
ATOM 694 N N . GLY A 1 87 ? -12.048 -0.164 -2.230 1.00 76.25 87 GLY A N 1
ATOM 695 C CA . GLY A 1 87 ? -12.103 -1.391 -1.433 1.00 76.25 87 GLY A CA 1
ATOM 696 C C . GLY A 1 87 ? -11.519 -1.197 -0.035 1.00 76.25 87 GLY A C 1
ATOM 697 O O . GLY A 1 87 ? -11.636 -2.101 0.793 1.00 76.25 87 GLY A O 1
ATOM 698 N N . THR A 1 88 ? -10.930 -0.025 0.226 1.00 74.94 88 THR A N 1
ATOM 699 C CA . THR A 1 88 ? -10.507 0.430 1.541 1.00 74.94 88 THR A CA 1
ATOM 700 C C . THR A 1 88 ? -11.635 1.214 2.203 1.00 74.94 88 THR A C 1
ATOM 702 O O . THR A 1 88 ? -12.016 2.297 1.758 1.00 74.94 88 THR A O 1
ATOM 705 N N . LEU A 1 89 ? -12.132 0.699 3.324 1.00 70.25 89 LEU A N 1
ATOM 706 C CA . LEU A 1 89 ? -13.077 1.402 4.186 1.00 70.25 89 LEU A CA 1
ATOM 707 C C . LEU A 1 89 ? -12.322 2.185 5.258 1.00 70.25 89 LEU A C 1
ATOM 709 O O . LEU A 1 89 ? -11.539 1.615 6.018 1.00 70.25 89 LEU A O 1
ATOM 713 N N . HIS A 1 90 ? -12.587 3.487 5.343 1.00 71.25 90 HIS A N 1
ATOM 714 C CA . HIS A 1 90 ? -12.114 4.315 6.446 1.00 71.25 90 HIS A CA 1
ATOM 715 C C . HIS A 1 90 ? -13.058 4.166 7.642 1.00 71.25 90 HIS A C 1
ATOM 717 O O . HIS A 1 90 ? -14.229 4.543 7.560 1.00 71.25 90 HIS A O 1
ATOM 723 N N . VAL A 1 91 ? -12.549 3.648 8.757 1.00 71.31 91 VAL A N 1
ATOM 724 C CA . VAL A 1 91 ? -13.310 3.482 9.999 1.00 71.31 91 VAL A CA 1
ATOM 725 C C . VAL A 1 91 ? -12.573 4.115 11.177 1.00 71.31 91 VAL A C 1
ATOM 727 O O . VAL A 1 91 ? -11.345 4.163 11.232 1.00 71.31 91 VAL A O 1
ATOM 730 N N . VAL A 1 92 ? -13.333 4.607 12.151 1.00 72.06 92 VAL A N 1
ATOM 731 C CA . VAL A 1 92 ? -12.791 5.069 13.434 1.00 72.06 92 VAL A CA 1
ATOM 732 C C . VAL A 1 92 ? -13.169 4.033 14.477 1.00 72.06 92 VAL A C 1
ATOM 734 O O . VAL A 1 92 ? -14.352 3.779 14.685 1.00 72.06 92 VAL A O 1
ATOM 737 N N . ALA A 1 93 ? -12.169 3.430 15.119 1.00 74.81 93 ALA A N 1
ATOM 738 C CA . ALA A 1 93 ? -12.404 2.508 16.222 1.00 74.81 93 ALA A CA 1
ATOM 739 C C . ALA A 1 93 ? -12.437 3.300 17.531 1.00 74.81 93 ALA A C 1
ATOM 741 O O . ALA A 1 93 ? -11.464 3.976 17.884 1.00 74.81 93 ALA A O 1
ATOM 742 N N . LEU A 1 94 ? -13.555 3.212 18.245 1.00 75.94 94 LEU A N 1
ATOM 743 C CA . LEU A 1 94 ? -13.708 3.774 19.581 1.00 75.94 94 LEU A CA 1
ATOM 744 C C . LEU A 1 94 ? -13.606 2.636 20.603 1.00 75.94 94 LEU A C 1
ATOM 746 O O . LEU A 1 94 ? -14.188 1.578 20.369 1.00 75.94 94 LEU A O 1
ATOM 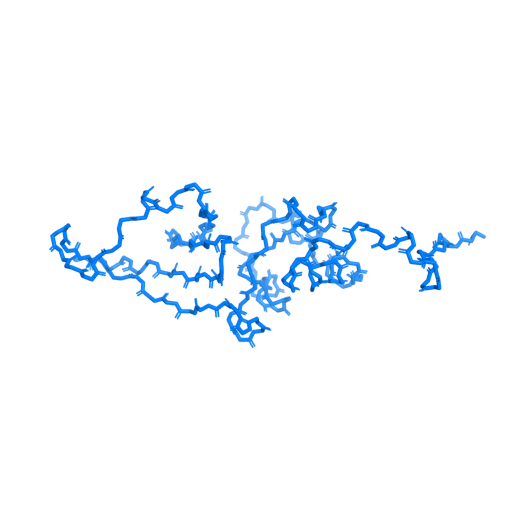750 N N . PRO A 1 95 ? -12.869 2.815 21.714 1.00 78.75 95 PRO A N 1
ATOM 751 C CA . PRO A 1 95 ? -12.908 1.857 22.809 1.00 78.75 95 PRO A CA 1
ATOM 752 C C . PRO A 1 95 ? -14.346 1.688 23.300 1.00 78.75 95 PRO A C 1
ATOM 754 O O . PRO A 1 95 ? -15.033 2.684 23.532 1.00 78.75 95 PRO A O 1
ATOM 757 N N . THR A 1 96 ? -14.765 0.441 23.472 1.00 82.81 96 THR A N 1
ATOM 758 C CA . THR A 1 96 ? -16.056 0.079 24.057 1.00 82.81 96 THR A CA 1
ATOM 759 C C . THR A 1 96 ? -15.869 -1.037 25.086 1.00 82.81 96 THR A C 1
ATOM 761 O O . THR A 1 96 ? -14.767 -1.581 25.225 1.00 82.81 96 THR A O 1
ATOM 764 N N . ASP A 1 97 ? -16.922 -1.331 25.840 1.00 81.81 97 ASP A N 1
ATOM 765 C CA . ASP A 1 97 ? -16.940 -2.413 26.816 1.00 81.81 97 ASP A CA 1
ATOM 766 C C . ASP A 1 97 ? -16.862 -3.776 26.113 1.00 81.81 97 ASP A C 1
ATOM 768 O O . ASP A 1 97 ? -17.334 -3.951 24.991 1.00 81.81 97 ASP A O 1
ATOM 772 N N . ALA A 1 98 ? -16.261 -4.765 26.778 1.00 77.69 98 ALA A N 1
ATOM 773 C CA . ALA A 1 98 ? -16.043 -6.093 26.194 1.00 77.69 98 ALA A CA 1
ATOM 774 C C . ALA A 1 98 ? -17.347 -6.836 25.839 1.00 77.69 98 ALA A C 1
ATOM 776 O O . ALA A 1 98 ? -17.326 -7.722 24.989 1.00 77.69 98 ALA A O 1
ATOM 777 N N . ASP A 1 99 ? -18.458 -6.462 26.478 1.00 82.12 99 ASP A N 1
ATOM 778 C CA . ASP A 1 99 ? -19.781 -7.057 26.276 1.00 82.12 99 ASP A CA 1
ATOM 779 C C . ASP A 1 99 ? -20.644 -6.274 25.265 1.00 82.12 99 ASP A C 1
ATOM 781 O O . ASP A 1 99 ? -21.816 -6.601 25.071 1.00 82.12 99 ASP A O 1
ATOM 785 N N . ASP A 1 100 ? -20.096 -5.228 24.633 1.00 82.88 100 ASP A N 1
ATOM 786 C CA . ASP A 1 100 ? -20.797 -4.477 23.591 1.00 82.88 100 ASP A CA 1
ATOM 787 C C . ASP A 1 100 ? -21.051 -5.387 22.370 1.00 82.88 100 ASP A C 1
ATOM 789 O O . ASP A 1 100 ? -20.089 -5.902 21.789 1.00 82.88 100 ASP A O 1
ATOM 793 N N . PRO A 1 101 ? -22.315 -5.594 21.946 1.00 80.62 101 PRO A N 1
ATOM 794 C CA . PRO A 1 101 ? -22.628 -6.422 20.781 1.00 80.62 101 PRO A CA 1
ATOM 795 C C . PRO A 1 101 ? -22.056 -5.875 19.463 1.00 80.62 101 PRO A C 1
ATOM 797 O O . PRO A 1 101 ? -21.879 -6.654 18.526 1.00 80.62 101 PRO A O 1
ATOM 800 N N . ASP A 1 102 ? -21.753 -4.575 19.389 1.00 79.75 102 ASP A N 1
ATOM 801 C CA . ASP A 1 102 ? -21.098 -3.933 18.244 1.00 79.75 102 ASP A CA 1
ATOM 802 C C . ASP A 1 102 ? -19.560 -3.881 18.404 1.00 79.75 102 ASP A C 1
ATOM 804 O O . ASP A 1 102 ? -18.837 -3.422 17.511 1.00 79.75 102 ASP A O 1
ATOM 808 N N . GLY A 1 103 ? -19.034 -4.371 19.532 1.00 81.69 103 GLY A N 1
ATOM 809 C CA . GLY A 1 103 ? -17.608 -4.492 19.806 1.00 81.69 103 GLY A CA 1
ATOM 810 C C . GLY A 1 103 ? -16.945 -5.587 18.967 1.00 81.69 103 GLY A C 1
ATOM 811 O O . GLY A 1 103 ? -17.426 -6.713 18.862 1.00 81.69 103 GLY A O 1
ATOM 812 N N . VAL A 1 104 ? -15.786 -5.278 18.381 1.00 79.56 104 VAL A N 1
ATOM 813 C CA . VAL A 1 104 ? -14.975 -6.248 17.629 1.00 79.56 104 VAL A CA 1
ATOM 814 C C . VAL A 1 104 ? -13.662 -6.474 18.364 1.00 79.56 104 VAL A C 1
ATOM 816 O O . VAL A 1 104 ? -12.856 -5.549 18.459 1.00 79.56 104 VAL A O 1
ATOM 819 N N . ASP A 1 105 ? -13.410 -7.702 18.833 1.00 78.50 105 ASP A N 1
ATOM 820 C CA . ASP A 1 105 ? -12.100 -8.084 19.373 1.00 78.50 105 ASP A CA 1
ATOM 821 C C . ASP A 1 105 ? -11.073 -8.203 18.228 1.00 78.50 105 ASP A C 1
ATOM 823 O O . ASP A 1 105 ? -11.158 -9.122 17.402 1.00 78.50 105 ASP A O 1
ATOM 827 N N . PRO A 1 106 ? -10.053 -7.324 18.165 1.00 75.00 106 PRO A N 1
ATOM 828 C CA . PRO A 1 106 ? -9.050 -7.374 17.108 1.00 75.00 106 PRO A CA 1
ATOM 829 C C . PRO A 1 106 ? -8.223 -8.665 17.105 1.00 75.00 106 PRO A C 1
ATOM 831 O O . PRO A 1 106 ? -7.642 -9.001 16.071 1.00 75.00 106 PRO A O 1
ATOM 834 N N . ASN A 1 107 ? -8.135 -9.382 18.232 1.00 78.12 107 ASN A N 1
ATOM 835 C CA . ASN A 1 107 ? -7.378 -10.633 18.319 1.00 78.12 107 ASN A CA 1
ATOM 836 C C . ASN A 1 107 ? -8.050 -11.764 17.540 1.00 78.12 107 ASN A C 1
ATOM 838 O O . ASN A 1 107 ? -7.353 -12.600 16.967 1.00 78.12 107 ASN A O 1
ATOM 842 N N . MET A 1 108 ? -9.381 -11.757 17.436 1.00 76.88 108 MET A N 1
ATOM 843 C CA . MET A 1 108 ? -10.110 -12.719 16.605 1.00 76.88 108 MET A CA 1
ATOM 844 C C . MET A 1 108 ? -9.767 -12.570 15.123 1.00 76.88 108 MET A C 1
ATOM 846 O O . MET A 1 108 ? -9.797 -13.542 14.373 1.00 76.88 108 MET A O 1
ATOM 850 N N . LEU A 1 109 ? -9.411 -11.356 14.702 1.00 77.50 109 LEU A N 1
ATOM 851 C CA . LEU A 1 109 ? -9.048 -11.059 13.323 1.00 77.50 109 LEU A CA 1
ATOM 852 C C . LEU A 1 109 ? -7.555 -11.253 13.042 1.00 77.50 109 LEU A C 1
ATOM 854 O O . LEU A 1 109 ? -7.163 -11.227 11.878 1.00 77.50 109 LEU A O 1
ATOM 858 N N . ALA A 1 110 ? -6.725 -11.480 14.068 1.00 75.94 110 ALA A N 1
ATOM 859 C CA . ALA A 1 110 ? -5.267 -11.541 13.955 1.00 75.94 110 ALA A CA 1
ATOM 860 C C . ALA A 1 110 ? -4.736 -12.421 12.801 1.00 75.94 110 ALA A C 1
ATOM 862 O O . ALA A 1 110 ? -3.814 -11.969 12.120 1.00 75.94 110 ALA A O 1
ATOM 863 N N . PRO A 1 111 ? -5.306 -13.608 12.493 1.00 74.12 111 PRO A N 1
ATOM 864 C CA . PRO A 1 111 ? -4.838 -14.431 11.371 1.00 74.12 111 PRO A CA 1
ATOM 865 C C . PRO A 1 111 ? -4.988 -13.766 9.996 1.00 74.12 111 PRO A C 1
ATOM 867 O O . PRO A 1 111 ? -4.267 -14.100 9.058 1.00 74.12 111 PRO A O 1
ATOM 870 N N . TRP A 1 112 ? -5.925 -12.829 9.867 1.00 67.31 112 TRP A N 1
ATOM 871 C CA . TRP A 1 112 ? -6.240 -12.144 8.614 1.00 67.31 112 TRP A CA 1
ATOM 872 C C . TRP A 1 112 ? -5.743 -10.702 8.587 1.00 67.31 112 TRP A C 1
ATOM 874 O O . TRP A 1 112 ? -5.877 -10.041 7.556 1.00 67.31 112 TRP A O 1
ATOM 884 N N . LEU A 1 113 ? -5.173 -10.220 9.691 1.00 69.56 113 LEU A N 1
ATOM 885 C CA . LEU A 1 113 ? -4.990 -8.805 9.954 1.00 69.56 113 LEU A CA 1
ATOM 886 C C . LEU A 1 113 ? -3.524 -8.379 9.802 1.00 69.56 113 LEU A C 1
ATOM 888 O O . LEU A 1 113 ? -2.611 -8.960 10.380 1.00 69.56 113 LEU A O 1
ATOM 892 N N . THR A 1 114 ? -3.301 -7.324 9.026 1.00 68.44 114 THR A N 1
ATOM 893 C CA . THR A 1 114 ? -2.024 -6.615 8.924 1.00 68.44 114 THR A CA 1
ATOM 894 C C . THR A 1 114 ? -2.111 -5.369 9.792 1.00 68.44 114 THR A C 1
ATOM 896 O O . THR A 1 114 ? -2.966 -4.517 9.552 1.00 68.44 114 THR A O 1
ATOM 899 N N . VAL A 1 115 ? -1.249 -5.269 10.807 1.00 68.62 115 VAL A N 1
ATOM 900 C CA . VAL A 1 115 ? -1.154 -4.083 11.669 1.00 68.62 115 VAL A CA 1
ATOM 901 C C . VAL A 1 115 ? -0.018 -3.189 11.179 1.00 68.62 115 VAL A C 1
ATOM 903 O O . VAL A 1 115 ? 1.121 -3.642 11.076 1.00 68.62 115 VAL A O 1
ATOM 906 N N . ALA A 1 116 ? -0.310 -1.917 10.930 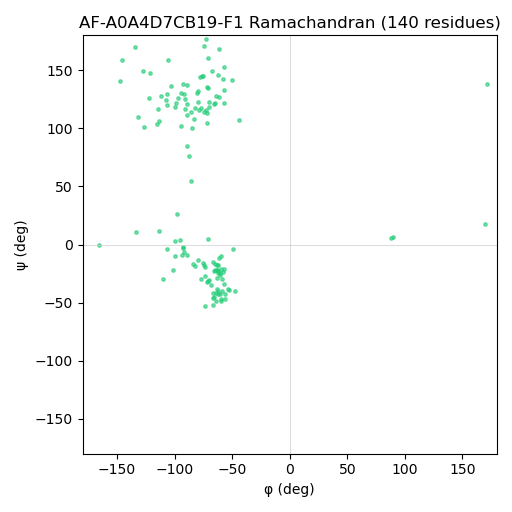1.00 65.06 116 ALA A N 1
ATOM 907 C CA . ALA A 1 116 ? 0.678 -0.863 10.739 1.00 65.06 116 ALA A CA 1
ATOM 908 C C . ALA A 1 116 ? 0.425 0.230 11.782 1.00 65.06 116 ALA A C 1
ATOM 910 O O . ALA A 1 116 ? -0.694 0.709 11.897 1.00 65.06 116 ALA A O 1
ATOM 911 N N . ALA A 1 117 ? 1.426 0.610 12.571 1.00 60.56 117 ALA A N 1
ATOM 912 C CA . ALA A 1 117 ? 1.300 1.732 13.500 1.00 60.56 117 ALA A CA 1
ATOM 913 C C . ALA A 1 117 ? 1.795 3.016 12.829 1.00 60.56 117 ALA A C 1
ATOM 915 O O . ALA A 1 117 ? 2.827 2.9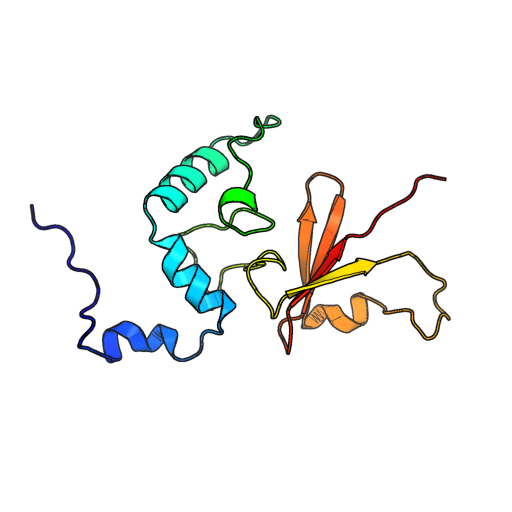92 12.155 1.00 60.56 117 ALA A O 1
ATOM 916 N N . ASP A 1 118 ? 1.079 4.123 13.021 1.00 55.97 118 ASP A N 1
ATOM 917 C CA . ASP A 1 118 ? 1.638 5.444 12.738 1.00 55.97 118 ASP A CA 1
ATOM 918 C C . ASP A 1 118 ? 2.652 5.858 13.826 1.00 55.97 118 ASP A C 1
ATOM 920 O O . ASP A 1 118 ? 2.805 5.206 14.865 1.00 55.97 118 ASP A O 1
ATOM 924 N N . ALA A 1 119 ? 3.368 6.959 13.584 1.00 52.69 119 ALA A N 1
ATOM 925 C CA . ALA A 1 119 ? 4.349 7.496 14.528 1.00 52.69 119 ALA A CA 1
ATOM 926 C C . ALA A 1 119 ? 3.720 8.033 15.831 1.00 52.69 119 ALA A C 1
ATOM 928 O O . ALA A 1 119 ? 4.441 8.262 16.802 1.00 52.69 119 ALA A O 1
ATOM 929 N N . GLN A 1 120 ? 2.399 8.245 15.860 1.00 53.69 120 GLN A N 1
ATOM 930 C CA . GLN A 1 120 ? 1.644 8.696 17.029 1.00 53.69 120 GLN A CA 1
ATOM 931 C C . GLN A 1 120 ? 1.071 7.535 17.865 1.00 53.69 120 GLN A C 1
ATOM 933 O O . GLN A 1 120 ? 0.504 7.779 18.929 1.00 53.69 120 GLN A O 1
ATOM 938 N N . GLY A 1 121 ? 1.253 6.282 17.436 1.00 51.03 121 GLY A N 1
ATOM 939 C CA . GLY A 1 121 ? 0.756 5.093 18.128 1.00 51.03 121 GLY A CA 1
ATOM 940 C C . GLY A 1 121 ? -0.668 4.677 17.741 1.00 51.03 121 GLY A C 1
ATOM 941 O O . GLY A 1 121 ? -1.190 3.723 18.324 1.00 51.03 121 GLY A O 1
ATOM 942 N N . SER A 1 122 ? -1.296 5.318 16.750 1.00 53.03 122 SER A N 1
ATOM 943 C CA . SER A 1 122 ? -2.558 4.834 16.184 1.00 53.03 122 SER A CA 1
ATOM 944 C C . SER A 1 122 ? -2.266 3.594 15.338 1.00 53.03 122 SER A C 1
ATOM 946 O O . SER A 1 122 ? -1.549 3.647 14.338 1.00 53.03 122 SER A O 1
ATOM 948 N N . SER A 1 123 ? -2.798 2.440 15.745 1.00 53.50 123 SER A N 1
ATOM 949 C CA . SER A 1 123 ? -2.616 1.191 15.001 1.00 53.50 123 SER A CA 1
ATOM 950 C C . SER A 1 123 ? -3.674 1.056 13.905 1.00 53.50 123 SER A C 1
ATOM 952 O O . SER A 1 123 ? -4.847 0.870 14.218 1.00 53.50 123 SER A O 1
ATOM 954 N N . MET A 1 124 ? -3.256 1.095 12.643 1.00 52.62 124 MET A N 1
ATOM 955 C CA . MET A 1 124 ? -4.046 0.728 11.472 1.00 52.62 124 MET A CA 1
ATOM 956 C C . MET A 1 124 ? -4.084 -0.788 11.303 1.00 52.62 124 MET A C 1
ATOM 958 O O . MET A 1 124 ? -3.055 -1.453 11.382 1.00 52.62 124 MET A O 1
ATOM 962 N N . ARG A 1 125 ? -5.274 -1.349 11.079 1.00 59.81 125 ARG A N 1
ATOM 963 C CA . ARG A 1 125 ? -5.517 -2.797 11.066 1.00 59.81 125 ARG A CA 1
ATOM 964 C C . ARG A 1 125 ? -6.324 -3.222 9.839 1.00 59.81 125 ARG A C 1
ATOM 966 O O . ARG A 1 125 ? -7.511 -2.939 9.799 1.00 59.81 125 ARG A O 1
ATOM 973 N N . CYS A 1 126 ? -5.699 -3.923 8.890 1.00 54.00 126 CYS A N 1
ATOM 974 C CA . CYS A 1 126 ? -6.295 -4.319 7.605 1.00 54.00 126 CYS A CA 1
ATOM 975 C C . CYS A 1 126 ? -6.523 -5.832 7.489 1.00 54.00 126 CYS A C 1
ATOM 977 O O . CYS A 1 126 ? -5.578 -6.596 7.661 1.00 54.00 126 CYS A O 1
ATOM 979 N N . CYS A 1 127 ? -7.740 -6.270 7.144 1.00 51.91 127 CYS A N 1
ATOM 980 C CA . CYS A 1 127 ? -8.060 -7.680 6.893 1.00 51.91 127 CYS A CA 1
ATOM 981 C C . CYS A 1 127 ? -7.894 -8.052 5.408 1.00 51.91 127 CYS A C 1
ATOM 983 O O . CYS A 1 127 ? -8.448 -7.390 4.539 1.00 51.91 127 CYS A O 1
ATOM 985 N N . ARG A 1 128 ? -7.170 -9.136 5.095 1.00 50.69 128 ARG A N 1
ATOM 986 C CA . ARG A 1 128 ? -6.874 -9.537 3.700 1.00 50.69 128 ARG A CA 1
ATOM 987 C C . ARG A 1 128 ? -8.002 -10.271 2.956 1.00 50.69 128 ARG A C 1
ATOM 989 O O . ARG A 1 128 ? -7.904 -10.423 1.746 1.00 50.69 128 ARG A O 1
ATOM 9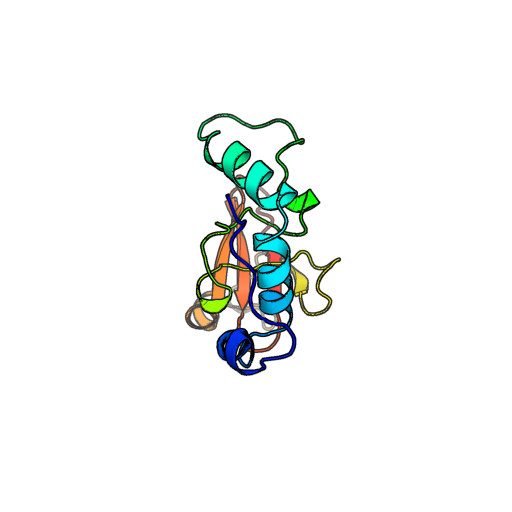96 N N . THR A 1 129 ? -9.057 -10.742 3.627 1.00 42.03 129 THR A N 1
ATOM 997 C CA . THR A 1 129 ? -9.909 -11.804 3.042 1.00 42.03 129 THR A CA 1
ATOM 998 C C . THR A 1 129 ? -11.149 -11.336 2.260 1.00 42.03 129 THR A C 1
ATOM 1000 O O . THR A 1 129 ? -11.752 -12.162 1.588 1.00 42.03 129 THR A O 1
ATOM 1003 N N . ALA A 1 130 ? -11.544 -10.056 2.270 1.00 37.56 130 ALA A N 1
ATOM 1004 C CA . ALA A 1 130 ? -12.657 -9.579 1.415 1.00 37.56 130 ALA A CA 1
ATOM 1005 C C . ALA A 1 130 ? -12.784 -8.047 1.272 1.00 37.56 130 ALA A C 1
ATOM 1007 O O . ALA A 1 130 ? -13.684 -7.567 0.586 1.00 37.56 130 ALA A O 1
ATOM 1008 N N . GLY A 1 131 ? -11.917 -7.266 1.913 1.00 45.53 131 GLY A N 1
ATOM 1009 C CA . GLY A 1 131 ? -11.985 -5.808 1.919 1.00 45.53 131 GLY A CA 1
ATOM 1010 C C . GLY A 1 131 ? -10.986 -5.252 2.922 1.00 45.53 131 GLY A C 1
ATOM 1011 O O . GLY A 1 131 ? -10.830 -5.802 4.013 1.00 45.53 131 GLY A O 1
ATOM 1012 N N . ILE A 1 132 ? -10.287 -4.188 2.538 1.00 46.09 132 ILE A N 1
ATOM 1013 C CA . ILE A 1 132 ? -9.291 -3.533 3.382 1.00 46.09 132 ILE A CA 1
ATOM 1014 C C . ILE A 1 132 ? -10.068 -2.662 4.371 1.00 46.09 132 ILE A C 1
ATOM 1016 O O . ILE A 1 132 ? -10.750 -1.718 3.987 1.00 46.09 132 ILE A O 1
ATOM 1020 N N . ILE A 1 133 ? -9.988 -2.966 5.661 1.00 48.28 133 ILE A N 1
ATOM 1021 C CA . ILE A 1 133 ? -10.484 -2.062 6.706 1.00 48.28 133 ILE A CA 1
ATOM 1022 C C . ILE A 1 133 ? -9.294 -1.221 7.163 1.00 48.28 133 ILE A C 1
ATOM 1024 O O . ILE A 1 133 ? -8.222 -1.753 7.429 1.00 48.28 133 ILE A O 1
ATOM 1028 N N . SER A 1 134 ? -9.447 0.095 7.216 1.00 43.88 134 SER A N 1
ATOM 1029 C CA . SER A 1 134 ? -8.455 1.001 7.785 1.00 43.88 134 SER A CA 1
ATOM 1030 C C . SER A 1 134 ? -9.058 1.631 9.032 1.00 43.88 134 SER A C 1
ATOM 1032 O O . SER A 1 134 ? -9.970 2.446 8.929 1.00 43.88 134 SER A O 1
ATOM 1034 N N . ALA A 1 135 ? -8.597 1.200 10.207 1.00 48.59 135 ALA A N 1
ATOM 1035 C CA . ALA A 1 135 ? -9.076 1.691 11.494 1.00 48.59 135 ALA A CA 1
ATOM 1036 C C . ALA A 1 135 ? -8.028 2.578 12.170 1.00 48.59 135 ALA A C 1
ATOM 1038 O O . ALA A 1 135 ? -6.919 2.115 12.412 1.00 48.59 135 ALA A O 1
ATOM 1039 N N . SER A 1 136 ? -8.374 3.812 12.531 1.00 42.75 136 SER A N 1
ATOM 1040 C CA . 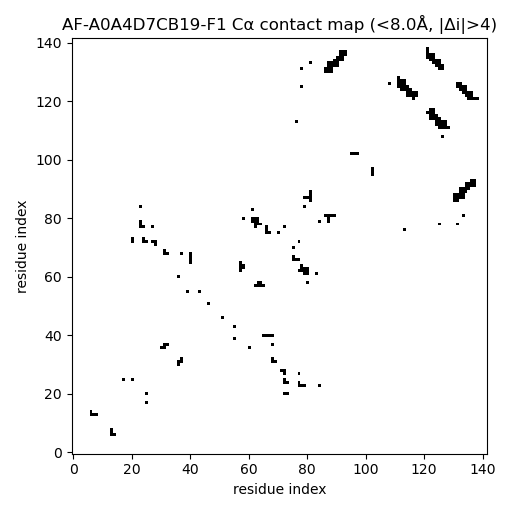SER A 1 136 ? -7.544 4.639 13.419 1.00 42.75 136 SER A CA 1
ATOM 1041 C C . SER A 1 136 ? -8.087 4.559 14.844 1.00 42.75 136 SER A C 1
ATOM 1043 O O . SER A 1 136 ? -9.248 4.893 15.091 1.00 42.75 136 SER A O 1
ATOM 1045 N N . THR A 1 137 ? -7.261 4.118 15.794 1.00 41.28 137 THR A N 1
ATOM 1046 C CA . THR A 1 137 ? -7.597 4.175 17.222 1.00 41.28 137 THR A CA 1
ATOM 1047 C C . THR A 1 137 ? -7.272 5.567 17.755 1.00 41.28 137 THR A C 1
ATOM 1049 O O . THR A 1 137 ? -6.108 5.911 17.931 1.00 41.28 137 THR A O 1
ATOM 1052 N N . SER A 1 138 ? -8.293 6.373 18.045 1.00 37.97 138 SER A N 1
ATOM 1053 C CA . SER A 1 138 ? -8.107 7.632 18.772 1.00 37.97 138 SER A CA 1
ATOM 1054 C C . SER A 1 138 ? -8.117 7.348 20.275 1.00 37.97 138 SER A C 1
ATOM 1056 O O . SER A 1 138 ? -9.186 7.245 20.878 1.00 37.97 138 SER A O 1
ATOM 1058 N N . MET A 1 139 ? -6.948 7.270 20.914 1.00 27.48 139 MET A N 1
ATOM 1059 C CA . MET A 1 139 ? -6.869 7.342 22.377 1.00 27.48 139 MET A CA 1
ATOM 1060 C C . MET A 1 139 ? -7.162 8.781 22.824 1.00 27.48 139 MET A C 1
ATOM 1062 O O . MET A 1 139 ? -6.317 9.663 22.694 1.00 27.48 139 MET A O 1
ATOM 1066 N N . ARG A 1 140 ? -8.360 9.043 23.363 1.00 27.80 140 ARG A N 1
ATOM 1067 C CA . ARG A 1 140 ? -8.578 10.259 24.161 1.00 27.80 140 ARG A CA 1
ATOM 1068 C C . ARG A 1 140 ? -7.965 10.042 25.542 1.00 27.80 140 ARG A C 1
ATOM 1070 O O . ARG A 1 140 ? -8.411 9.161 26.275 1.00 27.80 140 ARG A O 1
ATOM 1077 N N . ALA A 1 141 ? -6.966 10.851 25.887 1.00 28.53 141 ALA A N 1
ATOM 1078 C CA . ALA A 1 141 ? -6.526 11.001 27.268 1.00 28.53 141 ALA A CA 1
ATOM 1079 C C . ALA A 1 141 ? -7.700 11.550 28.098 1.00 28.53 141 ALA A C 1
ATOM 1081 O O . ALA A 1 141 ? -8.335 12.528 27.693 1.00 28.53 141 ALA A O 1
ATOM 1082 N N . ARG A 1 142 ? -8.020 10.862 29.196 1.00 33.06 142 ARG A N 1
ATOM 1083 C CA . ARG A 1 142 ? -8.913 11.373 30.242 1.00 33.06 142 ARG A CA 1
ATOM 1084 C C . ARG A 1 142 ? -8.213 12.451 31.055 1.00 33.06 142 ARG A C 1
ATOM 1086 O O . ARG A 1 142 ? -6.982 12.323 31.237 1.00 33.06 142 ARG A O 1
#

Nearest PDB structures (foldseek):
  1xqa-assembly1_A  TM=4.263E-01  e=2.856E+00  Bacillus cereus ATCC 14579

pLDDT: mean 71.45, std 16.94, range [27.48, 91.69]

Organism: NCBI:txid1763828

Secondary structure (DSSP, 8-state):
-PPPPPP-TT-TTTTGGGTT--HHHHHHHHHTT-HHHHHHHHHHHH-TTS---GGG-GGGGTBSS---TTS-TTTS---B-TTT-TTEEEEEEPP--TT-TT---TTTTGGGEEEEE-TTS-EEEEETTT-EEEEEE-----